Protein AF-A0A6L3XTX7-F1 (afdb_monomer_lite)

Foldseek 3Di:
DDPCWLVNADFAQAPGPQDWQKPPTPDGDPSPDDCPPVDDDDKDQSPTSVVVNVVCVVVVDIDIHGDWHDDVRMID

Secondary structure (DSSP, 8-state):
-----GGGS-SBGGG--SS-EE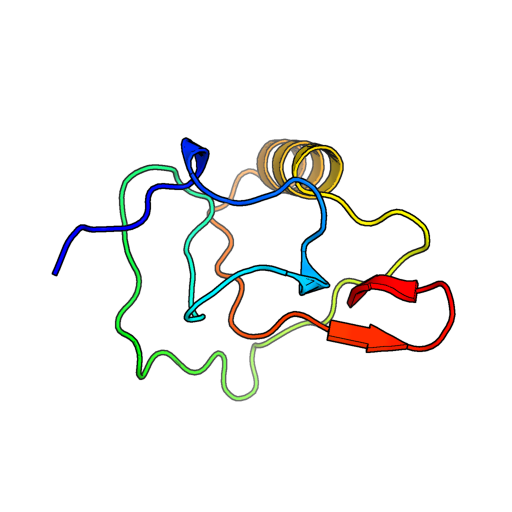SSSS-PPPTT---GGG-----BTT-BHHHHHHHHHHHTS--EE----EETTEE-

InterPro domains:
  IPR041449 Phosphoserine phosphatase, N-terminal [PF18429] (36-76)

Sequence (76 aa):
MPNITWCDLPTDVSLWPGLPLSLSGDEVMPLDYHAGRSGWLLYGRGLDKQRLTQYQTKLGAAMVIVAAWCVEDYQV

Radius of gyration: 11.99 Å; chains: 1; bounding box: 23×30×27 Å

pLDDT: mean 77.51, std 11.59, range [48.5, 92.25]

Organism: NCBI:txid158836

Structure (mmCIF, N/CA/C/O backbone):
data_AF-A0A6L3XTX7-F1
#
_entry.id   AF-A0A6L3XTX7-F1
#
loop_
_atom_site.group_PDB
_atom_site.id
_atom_site.type_symbol
_atom_site.label_atom_id
_atom_site.label_alt_id
_atom_site.label_comp_id
_atom_site.label_asym_id
_atom_site.label_entity_id
_atom_site.label_seq_id
_atom_site.pdbx_PDB_ins_code
_atom_site.Cartn_x
_atom_site.Cartn_y
_atom_site.Cartn_z
_atom_site.occupancy
_atom_site.B_iso_or_equiv
_atom_site.auth_seq_id
_atom_site.auth_comp_id
_atom_site.auth_asym_id
_atom_site.auth_atom_id
_atom_site.pdbx_PDB_model_num
ATOM 1 N N . MET A 1 1 ? 6.982 19.027 9.388 1.00 48.72 1 MET A N 1
ATOM 2 C CA . MET A 1 1 ? 7.039 18.373 8.062 1.00 48.72 1 MET A CA 1
ATOM 3 C C . MET A 1 1 ? 5.599 18.195 7.609 1.00 48.72 1 MET A C 1
ATOM 5 O O . MET A 1 1 ? 4.795 17.895 8.485 1.00 48.72 1 MET A O 1
ATOM 9 N N . PRO A 1 2 ? 5.221 18.475 6.350 1.00 48.50 2 PRO A N 1
ATOM 10 C CA . PRO A 1 2 ? 3.840 18.256 5.939 1.00 48.50 2 PRO A CA 1
ATOM 11 C C . PRO A 1 2 ? 3.555 16.752 6.003 1.00 48.50 2 PRO A C 1
ATOM 13 O O . PRO A 1 2 ? 4.343 15.965 5.481 1.00 48.50 2 PRO A O 1
ATOM 16 N N . ASN A 1 3 ? 2.480 16.360 6.689 1.00 58.69 3 ASN A N 1
ATOM 17 C CA . ASN A 1 3 ? 1.992 14.984 6.666 1.00 58.69 3 ASN A CA 1
ATOM 18 C C . ASN A 1 3 ? 1.505 14.695 5.244 1.00 58.69 3 ASN A C 1
ATOM 20 O O . ASN A 1 3 ? 0.535 15.305 4.802 1.00 58.69 3 ASN A O 1
ATOM 24 N N . ILE A 1 4 ? 2.197 13.808 4.529 1.00 62.28 4 ILE A N 1
ATOM 25 C CA . ILE A 1 4 ? 1.737 13.288 3.239 1.00 62.28 4 ILE A CA 1
ATOM 26 C C . ILE A 1 4 ? 0.504 12.437 3.534 1.00 62.28 4 ILE A C 1
ATOM 28 O O . ILE A 1 4 ? 0.584 11.463 4.282 1.00 62.28 4 ILE A O 1
ATOM 32 N N . THR A 1 5 ? -0.647 12.835 3.003 1.00 65.12 5 THR A N 1
ATOM 33 C CA . THR A 1 5 ? -1.893 12.087 3.173 1.00 65.12 5 THR A CA 1
ATOM 34 C C . THR A 1 5 ? -2.025 11.029 2.084 1.00 65.12 5 THR A C 1
ATOM 36 O O . THR A 1 5 ? -1.381 11.108 1.036 1.00 65.12 5 THR A O 1
ATOM 39 N N . TRP A 1 6 ? -2.907 10.046 2.290 1.00 67.00 6 TRP A N 1
ATOM 40 C CA . TRP A 1 6 ? -3.236 9.046 1.269 1.00 67.00 6 TRP A CA 1
ATOM 41 C C . TRP A 1 6 ? -3.536 9.682 -0.092 1.00 67.00 6 TRP A C 1
ATOM 43 O O . TRP A 1 6 ? -3.108 9.167 -1.120 1.00 67.00 6 TRP A O 1
ATOM 53 N N . CYS A 1 7 ? -4.237 10.818 -0.117 1.00 68.75 7 CYS A N 1
ATOM 54 C CA . CYS A 1 7 ? -4.608 11.538 -1.334 1.00 68.75 7 CYS A CA 1
ATOM 55 C C . CYS A 1 7 ? -3.402 12.045 -2.135 1.00 68.75 7 CYS A C 1
ATOM 57 O O . CYS A 1 7 ? -3.480 12.070 -3.362 1.00 68.75 7 CYS A O 1
ATOM 59 N N . ASP A 1 8 ? -2.290 12.351 -1.468 1.00 72.50 8 ASP A N 1
ATOM 60 C CA . ASP A 1 8 ? -1.089 12.927 -2.079 1.00 72.50 8 ASP A CA 1
ATOM 61 C C . ASP A 1 8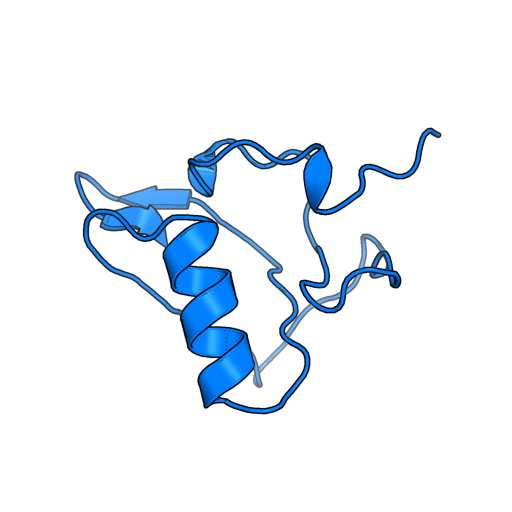 ? -0.193 11.871 -2.754 1.00 72.50 8 ASP A C 1
ATOM 63 O O . ASP A 1 8 ? 0.712 12.212 -3.516 1.00 72.50 8 ASP A O 1
ATOM 67 N N . LEU A 1 9 ? -0.440 10.580 -2.498 1.00 75.62 9 LEU A N 1
ATOM 68 C CA . LEU A 1 9 ? 0.367 9.490 -3.047 1.00 75.62 9 LEU A CA 1
ATOM 69 C C . LEU A 1 9 ? 0.041 9.218 -4.523 1.00 75.62 9 LEU A C 1
ATOM 71 O O . LEU A 1 9 ? -1.149 9.134 -4.875 1.00 75.62 9 LEU A O 1
ATOM 75 N N . PRO A 1 10 ? 1.066 9.000 -5.373 1.00 79.62 10 PRO A N 1
ATOM 76 C CA . PRO A 1 10 ? 0.866 8.655 -6.773 1.00 79.62 10 PRO A CA 1
ATOM 77 C C . PRO A 1 10 ? 0.174 7.294 -6.923 1.00 79.62 10 PRO A C 1
ATOM 79 O O . PRO A 1 10 ? 0.164 6.462 -6.017 1.00 79.62 10 PRO A O 1
ATOM 82 N N . THR A 1 11 ? -0.427 7.058 -8.089 1.00 81.12 11 THR A N 1
ATOM 83 C CA . THR A 1 11 ? -1.128 5.796 -8.383 1.00 81.12 11 THR A CA 1
ATOM 84 C C . THR A 1 11 ? -0.190 4.590 -8.354 1.00 81.12 11 THR A C 1
ATOM 86 O O . THR A 1 11 ? -0.582 3.521 -7.885 1.00 81.12 11 THR A O 1
ATOM 89 N N . ASP A 1 12 ? 1.036 4.782 -8.844 1.00 79.94 12 ASP A N 1
ATOM 90 C CA . ASP A 1 12 ? 2.096 3.780 -8.827 1.00 79.94 12 ASP A CA 1
ATOM 91 C C . ASP A 1 12 ? 2.724 3.700 -7.432 1.00 79.94 12 ASP A C 1
ATOM 93 O O . ASP A 1 12 ? 3.296 4.674 -6.934 1.00 79.94 12 ASP A O 1
ATOM 97 N N . VAL A 1 13 ? 2.610 2.522 -6.821 1.00 76.19 13 VAL A N 1
ATOM 98 C CA . VAL A 1 13 ? 3.097 2.221 -5.469 1.00 76.19 13 VAL A CA 1
ATOM 99 C C . VAL A 1 13 ? 4.616 2.312 -5.353 1.00 76.19 13 VAL A C 1
ATOM 101 O O . VAL A 1 13 ? 5.133 2.661 -4.296 1.00 76.19 13 VAL A O 1
ATOM 104 N N . SER A 1 14 ? 5.344 2.079 -6.447 1.00 74.38 14 SER A N 1
ATOM 105 C CA . SER A 1 14 ? 6.809 2.135 -6.462 1.00 74.38 14 SER A CA 1
ATOM 106 C C . SER A 1 14 ? 7.370 3.550 -6.329 1.00 74.38 14 SER A C 1
ATOM 108 O O . SER A 1 14 ? 8.546 3.729 -6.018 1.00 74.38 14 SER A O 1
ATOM 110 N N . LEU A 1 15 ? 6.527 4.563 -6.544 1.00 77.50 15 LEU A N 1
ATOM 111 C CA . LEU A 1 15 ? 6.897 5.974 -6.467 1.00 77.50 15 LEU A CA 1
ATOM 112 C C . LEU A 1 15 ? 6.572 6.599 -5.105 1.00 77.50 15 LEU A C 1
ATOM 114 O O . LEU A 1 15 ? 6.690 7.815 -4.951 1.00 77.50 15 LEU A O 1
ATOM 118 N N . TRP A 1 16 ? 6.114 5.812 -4.129 1.00 76.69 16 TRP A N 1
ATOM 119 C CA . TRP A 1 16 ? 5.658 6.347 -2.850 1.00 76.69 16 TRP A CA 1
ATOM 120 C C . TRP A 1 16 ? 6.839 6.830 -1.999 1.00 76.69 16 TRP A C 1
ATOM 122 O O . TRP A 1 16 ? 7.714 6.035 -1.647 1.00 76.69 16 TRP A O 1
ATOM 132 N N . PRO A 1 17 ? 6.886 8.126 -1.642 1.00 67.62 17 PRO A N 1
ATOM 133 C CA . PRO A 1 17 ? 7.945 8.642 -0.790 1.00 67.62 17 PRO A CA 1
ATOM 134 C C . PRO A 1 17 ? 7.695 8.252 0.674 1.00 67.62 17 PRO A C 1
ATOM 136 O O . PRO A 1 17 ? 6.577 8.372 1.164 1.00 67.62 17 PRO A O 1
ATOM 139 N N . GLY A 1 18 ? 8.754 7.861 1.392 1.00 66.44 18 GLY A N 1
ATOM 140 C CA . GLY A 1 18 ? 8.759 7.833 2.862 1.00 66.44 18 GLY A CA 1
ATOM 141 C C . GLY A 1 18 ? 7.777 6.849 3.505 1.00 66.44 18 GLY A C 1
ATOM 142 O O . GLY A 1 18 ? 6.863 7.260 4.213 1.00 66.44 18 GLY A O 1
ATOM 143 N N . LEU A 1 19 ? 7.999 5.553 3.284 1.00 68.31 19 LEU A N 1
ATOM 144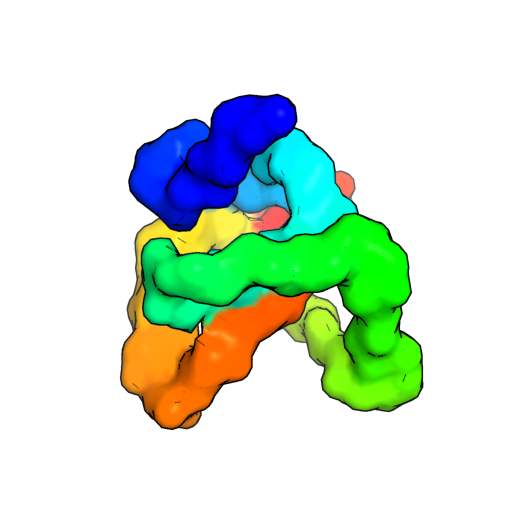 C CA . LEU A 1 19 ? 7.319 4.469 4.001 1.00 68.31 19 LEU A CA 1
ATOM 145 C C . LEU A 1 19 ? 7.843 4.355 5.447 1.00 68.31 19 LEU A C 1
ATOM 147 O O . LEU A 1 19 ? 9.001 4.714 5.685 1.00 68.31 19 LEU A O 1
ATOM 151 N N . PRO A 1 20 ? 7.024 3.880 6.409 1.00 71.06 20 PRO A N 1
ATOM 152 C CA . PRO A 1 20 ? 5.744 3.178 6.282 1.00 71.06 20 PRO A CA 1
ATOM 153 C C . PRO A 1 20 ? 4.501 4.094 6.269 1.00 71.06 20 PRO A C 1
ATOM 155 O O . PRO A 1 20 ? 4.468 5.142 6.906 1.00 71.06 20 PRO A O 1
ATOM 158 N N . LEU A 1 21 ? 3.442 3.667 5.572 1.00 73.31 21 LEU A N 1
ATOM 159 C CA . LEU A 1 21 ? 2.185 4.405 5.383 1.00 73.31 21 LEU A CA 1
ATOM 160 C C . LEU A 1 21 ? 0.966 3.547 5.750 1.00 73.31 21 LEU A C 1
ATOM 162 O O . LEU A 1 21 ? 0.856 2.400 5.314 1.00 73.31 21 LEU A O 1
ATOM 166 N N . SER A 1 22 ? 0.021 4.106 6.514 1.00 71.50 22 SER A N 1
ATOM 167 C CA . SER A 1 22 ? -1.284 3.469 6.740 1.00 71.50 22 SER A CA 1
ATOM 168 C C . SER A 1 22 ? -2.257 3.808 5.619 1.00 71.50 22 SER A C 1
ATOM 170 O O . SER A 1 22 ? -2.348 4.955 5.178 1.00 71.50 22 SER A O 1
ATOM 172 N N . LEU A 1 23 ? -3.053 2.825 5.209 1.00 69.94 23 LEU A N 1
ATOM 173 C CA . LEU A 1 23 ? -4.121 3.003 4.225 1.00 69.94 23 LEU A CA 1
ATOM 174 C C . LEU A 1 23 ? -5.471 3.367 4.876 1.00 69.94 23 LEU A C 1
ATOM 176 O O . LEU A 1 23 ? -6.478 3.502 4.188 1.00 69.94 23 LEU A O 1
ATOM 180 N N . SER A 1 24 ? -5.544 3.504 6.207 1.00 67.38 24 SER A N 1
ATOM 181 C CA . SER A 1 24 ? -6.793 3.805 6.934 1.00 67.38 24 SER A CA 1
ATOM 182 C C . SER A 1 24 ? -7.208 5.284 6.935 1.00 67.38 24 SER A C 1
ATOM 184 O O . SER A 1 24 ? -8.230 5.617 7.527 1.00 67.38 24 SER A O 1
ATOM 186 N N . GLY A 1 25 ? -6.478 6.161 6.242 1.00 57.00 25 GLY A N 1
ATOM 187 C CA . GLY A 1 25 ? -6.929 7.520 5.921 1.00 57.00 25 GLY A CA 1
ATOM 188 C C . GLY A 1 25 ? -6.465 8.632 6.864 1.00 57.00 25 GLY A C 1
ATOM 189 O O . GLY A 1 25 ? -6.298 9.738 6.372 1.00 57.00 25 GLY A O 1
ATOM 190 N N . ASP A 1 26 ? -6.167 8.359 8.139 1.00 56.00 26 ASP A N 1
ATOM 191 C CA . ASP A 1 26 ? -5.823 9.427 9.106 1.00 56.00 26 ASP A CA 1
ATOM 192 C C . ASP A 1 26 ? -4.598 9.148 9.997 1.00 56.00 26 ASP A C 1
ATOM 194 O O . ASP A 1 26 ? -4.093 10.058 10.655 1.00 56.00 26 ASP A O 1
ATOM 198 N N . GLU A 1 27 ? -4.067 7.922 10.014 1.00 54.06 27 GLU A N 1
ATOM 199 C CA . GLU A 1 27 ? -2.886 7.594 10.821 1.00 54.06 27 GLU A CA 1
ATOM 200 C C . GLU A 1 27 ? -1.624 7.511 9.963 1.00 54.06 27 GLU A C 1
ATOM 202 O O . GLU A 1 27 ? -1.400 6.551 9.230 1.00 54.06 27 GLU A O 1
ATOM 207 N N . VAL A 1 28 ? -0.744 8.501 10.092 1.00 56.66 28 VAL A N 1
ATOM 208 C CA . VAL A 1 28 ? 0.642 8.346 9.640 1.00 56.66 28 VAL A CA 1
ATOM 209 C C . VAL A 1 28 ? 1.335 7.404 10.626 1.00 56.66 28 VAL A C 1
ATOM 211 O O . VAL A 1 28 ? 1.396 7.698 11.820 1.00 56.66 28 VAL A O 1
ATOM 214 N N . MET A 1 29 ? 1.828 6.258 10.147 1.00 66.25 29 MET A N 1
ATOM 215 C CA . MET A 1 29 ? 2.602 5.349 10.993 1.00 66.25 29 MET A CA 1
ATOM 216 C C . MET A 1 29 ? 3.987 5.943 11.290 1.00 66.25 29 MET A C 1
ATOM 218 O O . MET A 1 29 ? 4.543 6.647 10.444 1.00 66.25 29 MET A O 1
ATOM 222 N N . PRO A 1 30 ? 4.562 5.672 12.476 1.00 63.91 30 PRO A N 1
ATOM 223 C CA . PRO A 1 30 ? 5.929 6.073 12.789 1.00 63.91 30 PRO A CA 1
ATOM 224 C C . PRO A 1 30 ? 6.909 5.555 11.731 1.00 63.91 30 PRO A C 1
ATOM 226 O O . PRO A 1 30 ? 6.793 4.410 11.296 1.00 63.91 30 PRO A O 1
ATOM 229 N N . LEU A 1 31 ? 7.891 6.376 11.339 1.00 61.94 31 LEU A N 1
ATOM 230 C CA . LEU A 1 31 ? 8.887 6.017 10.315 1.00 61.94 31 LEU A CA 1
ATOM 231 C C . LEU A 1 31 ? 9.715 4.766 10.664 1.00 61.94 31 LEU A C 1
ATOM 233 O O . LEU A 1 31 ? 10.296 4.142 9.781 1.00 61.94 31 LEU A O 1
ATOM 237 N N . ASP A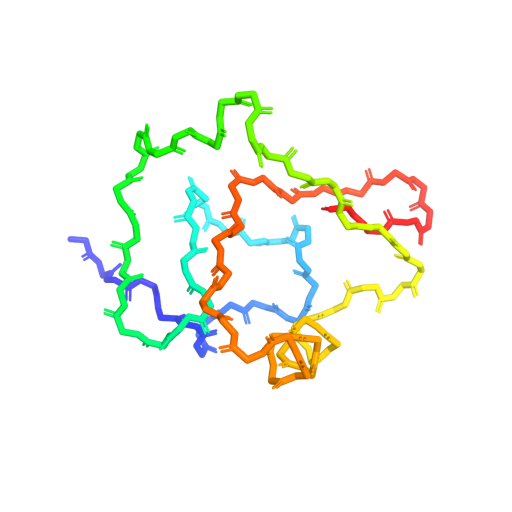 1 32 ? 9.763 4.393 11.939 1.00 66.00 32 ASP A N 1
ATOM 238 C CA . ASP A 1 32 ? 10.435 3.211 12.474 1.00 66.00 32 ASP A CA 1
ATOM 239 C C . ASP A 1 32 ? 9.508 1.988 12.624 1.00 66.00 32 ASP A C 1
ATOM 241 O O . ASP A 1 32 ? 9.913 0.969 13.190 1.00 66.00 32 ASP A O 1
ATOM 245 N N . TYR A 1 33 ? 8.270 2.039 12.116 1.00 69.94 33 TYR A N 1
ATOM 246 C CA . TYR A 1 33 ? 7.394 0.872 12.135 1.00 69.94 33 TYR A CA 1
ATOM 247 C C . TYR A 1 33 ? 7.930 -0.229 11.211 1.00 69.94 33 TYR A C 1
ATOM 249 O O . TYR A 1 33 ? 8.007 -0.092 9.988 1.00 69.94 33 TYR A O 1
ATOM 257 N N . HIS A 1 34 ? 8.226 -1.378 11.810 1.00 66.75 34 HIS A N 1
ATOM 258 C CA . HIS A 1 34 ? 8.624 -2.585 11.106 1.00 66.75 34 HIS A CA 1
ATOM 259 C C . HIS A 1 34 ? 7.570 -3.674 11.306 1.00 66.75 34 HIS A C 1
ATOM 261 O O . HIS A 1 34 ? 7.275 -4.066 12.433 1.00 66.75 34 HIS A O 1
ATOM 267 N N . ALA A 1 35 ? 7.070 -4.247 10.207 1.00 69.44 35 ALA A N 1
ATOM 268 C CA . ALA A 1 35 ? 6.125 -5.367 10.253 1.00 69.44 35 ALA A 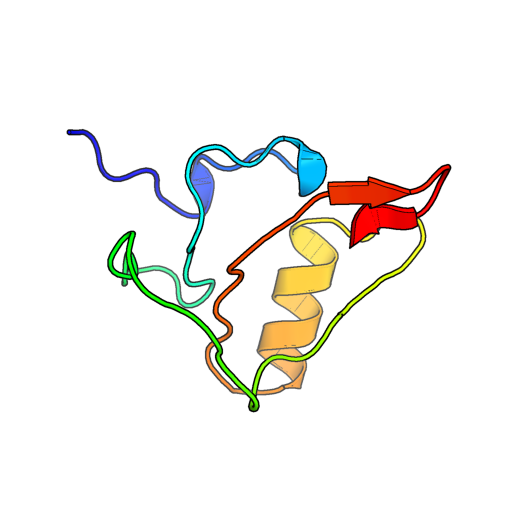CA 1
ATOM 269 C C . ALA A 1 35 ? 6.724 -6.656 10.867 1.00 69.44 35 ALA A C 1
ATOM 271 O O . ALA A 1 35 ? 5.997 -7.610 11.158 1.00 69.44 35 ALA A O 1
ATOM 272 N N . GLY A 1 36 ? 8.049 -6.702 11.071 1.00 71.12 36 GLY A N 1
ATOM 273 C CA . GLY A 1 36 ? 8.750 -7.806 11.724 1.00 71.12 36 GLY A CA 1
ATOM 274 C C . GLY A 1 36 ? 8.496 -9.154 11.041 1.00 71.12 36 GLY A C 1
ATOM 275 O O . GLY A 1 36 ? 8.564 -9.269 9.822 1.00 71.12 36 GLY A O 1
ATOM 276 N N . ARG A 1 37 ? 8.194 -10.190 11.836 1.00 70.75 37 ARG A N 1
ATOM 277 C CA . ARG A 1 37 ? 7.874 -11.549 11.346 1.00 70.75 37 ARG A CA 1
ATOM 278 C C . ARG A 1 37 ? 6.408 -11.742 10.940 1.00 70.75 37 ARG A C 1
ATOM 280 O O . ARG A 1 37 ? 6.062 -12.816 10.463 1.00 70.75 37 ARG A O 1
ATOM 287 N N . SER A 1 38 ? 5.558 -10.739 11.151 1.00 76.50 38 SER A N 1
ATOM 288 C CA . SER A 1 38 ? 4.128 -10.772 10.813 1.00 76.50 38 SER A CA 1
ATOM 289 C C . SER A 1 38 ? 3.796 -10.037 9.513 1.00 76.50 38 SER A C 1
ATOM 291 O O . SER A 1 38 ? 2.629 -9.959 9.135 1.00 76.50 38 SER A O 1
ATOM 293 N N . GLY A 1 39 ? 4.809 -9.487 8.837 1.00 79.12 39 GLY A N 1
ATOM 294 C CA . GLY A 1 39 ? 4.649 -8.862 7.531 1.00 79.12 39 GLY A CA 1
ATOM 295 C C . GLY A 1 39 ? 4.292 -9.877 6.450 1.00 79.12 39 GLY A C 1
ATOM 296 O O . GLY A 1 39 ? 4.721 -11.030 6.481 1.00 79.12 39 GLY A O 1
ATOM 297 N N . TRP A 1 40 ? 3.514 -9.423 5.479 1.00 84.19 40 TRP A N 1
ATOM 298 C CA . TRP A 1 40 ? 3.140 -10.176 4.290 1.00 84.19 40 TRP A CA 1
ATOM 299 C C . TRP A 1 40 ? 3.494 -9.360 3.048 1.00 84.19 40 TRP A C 1
ATOM 301 O O . TRP A 1 40 ? 3.554 -8.134 3.096 1.00 84.19 40 TRP A O 1
ATOM 311 N N . LEU A 1 41 ? 3.751 -10.059 1.944 1.00 87.81 41 LEU A N 1
ATOM 312 C CA . LEU A 1 41 ? 3.983 -9.456 0.635 1.00 87.81 41 LEU A CA 1
ATOM 313 C C . LEU A 1 41 ? 2.700 -9.552 -0.181 1.00 87.81 41 LEU A C 1
ATOM 315 O O . LEU A 1 41 ? 2.096 -10.624 -0.264 1.00 87.81 41 LEU A O 1
ATOM 319 N N . LEU A 1 42 ? 2.313 -8.449 -0.807 1.00 89.81 42 LEU A N 1
ATOM 320 C CA . LEU A 1 42 ? 1.279 -8.425 -1.828 1.00 89.81 42 LEU A CA 1
ATOM 321 C C . LEU A 1 42 ? 1.954 -8.017 -3.127 1.00 89.81 42 LEU A C 1
ATOM 323 O O . LEU A 1 42 ? 2.607 -6.991 -3.164 1.00 89.81 42 LEU A O 1
ATOM 327 N N . TYR A 1 43 ? 1.813 -8.812 -4.181 1.00 91.12 43 TYR A N 1
ATOM 328 C CA . TYR A 1 43 ? 2.433 -8.496 -5.460 1.00 91.12 43 TYR A CA 1
ATOM 329 C C . TYR A 1 43 ? 1.490 -8.800 -6.611 1.00 91.12 43 TYR A C 1
ATOM 331 O O . TYR A 1 43 ? 0.603 -9.654 -6.518 1.00 91.12 43 TYR A O 1
ATOM 339 N N . GLY A 1 44 ? 1.687 -8.104 -7.720 1.00 90.81 44 GLY A N 1
ATOM 340 C CA . GLY A 1 44 ? 0.917 -8.340 -8.927 1.00 90.81 44 GLY A CA 1
ATOM 341 C C . GLY A 1 44 ? 1.227 -7.333 -10.017 1.00 90.81 44 GLY A C 1
ATOM 342 O O . GLY A 1 44 ? 1.774 -6.262 -9.770 1.00 90.81 44 GLY A O 1
ATOM 343 N N . ARG A 1 45 ? 0.838 -7.684 -11.243 1.00 92.25 45 ARG A N 1
ATOM 344 C CA . ARG A 1 45 ? 0.939 -6.782 -12.391 1.00 92.25 45 ARG A CA 1
ATOM 345 C C . ARG A 1 45 ? -0.152 -5.722 -12.320 1.00 92.25 45 ARG A C 1
ATOM 347 O O . ARG A 1 45 ? -1.346 -6.048 -12.302 1.00 92.25 45 ARG A O 1
ATOM 354 N N . GLY A 1 46 ? 0.258 -4.461 -12.290 1.00 87.88 46 GLY A N 1
ATOM 355 C CA . GLY A 1 46 ? -0.622 -3.316 -12.092 1.00 87.88 46 GLY A CA 1
ATOM 356 C C . GLY A 1 46 ? -1.194 -3.255 -10.679 1.00 87.88 46 GLY A C 1
ATOM 357 O O . GLY A 1 46 ? -2.354 -2.883 -10.530 1.00 87.88 46 GLY A O 1
ATOM 358 N N . LEU A 1 47 ? -0.455 -3.700 -9.653 1.00 90.06 47 LEU A N 1
ATOM 359 C CA . LEU A 1 47 ? -0.842 -3.408 -8.271 1.00 90.06 47 LEU A CA 1
ATOM 360 C C . LEU A 1 47 ? -0.708 -1.895 -8.069 1.00 90.06 47 LEU A C 1
ATOM 362 O O . LEU A 1 47 ? 0.390 -1.350 -8.038 1.00 90.06 47 LEU A O 1
ATOM 366 N N . ASP A 1 48 ? -1.852 -1.229 -7.993 1.00 87.94 48 ASP A N 1
ATOM 367 C CA . ASP A 1 48 ? -1.957 0.215 -7.874 1.00 87.94 48 ASP A CA 1
ATOM 368 C C . ASP A 1 48 ? -2.744 0.600 -6.618 1.00 87.94 48 ASP A C 1
ATOM 370 O O . ASP A 1 48 ? -3.366 -0.227 -5.936 1.00 87.94 48 ASP A O 1
ATOM 374 N N . LYS A 1 49 ? -2.731 1.898 -6.325 1.00 84.75 49 LYS A N 1
ATOM 375 C CA . LYS A 1 49 ? -3.471 2.500 -5.215 1.00 84.75 49 LYS A CA 1
ATOM 376 C C . LYS A 1 49 ? -4.945 2.075 -5.167 1.00 84.75 49 LYS A C 1
ATOM 378 O O . LYS A 1 49 ? -5.462 1.790 -4.090 1.00 84.75 49 LYS A O 1
ATOM 383 N N . GLN A 1 50 ? -5.623 2.003 -6.314 1.00 87.44 50 GLN A N 1
ATOM 384 C CA . GLN A 1 50 ? -7.048 1.671 -6.381 1.00 87.44 50 GLN A CA 1
ATOM 385 C C . GLN A 1 50 ? -7.299 0.213 -5.986 1.00 87.44 50 GLN A C 1
ATOM 387 O O . GLN A 1 50 ? -8.219 -0.074 -5.216 1.00 87.44 50 GLN A O 1
ATOM 392 N N . ARG A 1 51 ? -6.476 -0.713 -6.480 1.00 90.31 51 ARG A N 1
ATOM 393 C CA . ARG A 1 51 ? -6.560 -2.134 -6.127 1.00 90.31 51 ARG A CA 1
ATOM 394 C C . ARG A 1 51 ? -6.226 -2.373 -4.661 1.00 90.31 51 ARG A C 1
ATOM 396 O O . ARG A 1 51 ? -6.900 -3.180 -4.025 1.00 90.31 51 ARG A O 1
ATOM 403 N N . LEU A 1 52 ? -5.254 -1.646 -4.109 1.00 88.81 52 LEU A N 1
ATOM 404 C CA . LEU A 1 52 ? -4.948 -1.682 -2.678 1.00 88.81 52 LEU A CA 1
ATOM 405 C C . LEU A 1 52 ? -6.138 -1.223 -1.831 1.00 88.81 52 LEU A C 1
ATOM 407 O O . LEU A 1 52 ? -6.513 -1.922 -0.892 1.00 88.81 52 LEU A O 1
ATOM 411 N N . THR A 1 53 ? -6.792 -0.116 -2.200 1.00 85.12 53 THR A N 1
ATOM 412 C CA . THR A 1 53 ? -8.009 0.349 -1.515 1.00 85.12 53 THR A CA 1
ATOM 413 C C . THR A 1 53 ? -9.126 -0.689 -1.583 1.00 85.12 53 THR A C 1
ATOM 415 O O . THR A 1 53 ? -9.734 -1.007 -0.565 1.00 85.12 53 THR A O 1
ATOM 418 N N . GLN A 1 54 ? -9.384 -1.264 -2.761 1.00 89.62 54 GLN A N 1
ATOM 419 C CA . GLN A 1 54 ? -10.408 -2.303 -2.920 1.00 89.62 54 GLN A CA 1
ATOM 420 C C . GLN A 1 54 ? -10.109 -3.537 -2.065 1.00 89.62 54 GLN A C 1
ATOM 422 O O . GLN A 1 54 ? -11.012 -4.094 -1.435 1.00 89.62 54 GLN A O 1
ATOM 427 N N . TYR A 1 55 ? -8.844 -3.960 -2.028 1.00 89.00 55 TYR A N 1
ATOM 428 C CA . TYR A 1 55 ? -8.413 -5.087 -1.214 1.00 89.00 55 TYR A CA 1
ATOM 429 C C . TYR A 1 55 ? -8.587 -4.800 0.280 1.00 89.00 55 TYR A C 1
ATOM 431 O O . TYR A 1 55 ? -9.166 -5.626 0.979 1.00 89.00 55 TYR A O 1
ATOM 439 N N . GLN A 1 56 ? -8.197 -3.615 0.752 1.00 87.38 56 GLN A N 1
ATOM 440 C CA . GLN A 1 56 ? -8.409 -3.183 2.135 1.00 87.38 56 GLN A CA 1
ATOM 441 C C . GLN A 1 56 ? -9.896 -3.174 2.512 1.00 87.38 56 GLN A C 1
ATOM 443 O O . GLN A 1 56 ? -10.270 -3.705 3.557 1.00 87.38 56 GLN A O 1
ATOM 448 N N . THR A 1 57 ? -10.763 -2.623 1.653 1.00 87.56 57 THR A N 1
ATOM 449 C CA . THR A 1 57 ? -12.218 -2.632 1.876 1.00 87.56 57 THR A CA 1
ATOM 450 C C . THR A 1 57 ? -12.751 -4.058 1.998 1.00 87.56 57 THR A C 1
ATOM 452 O O . THR A 1 57 ? -13.558 -4.335 2.881 1.00 87.56 57 THR A O 1
ATOM 455 N N . LYS A 1 58 ? -12.283 -4.981 1.150 1.00 91.31 58 LYS A N 1
ATOM 456 C CA . LYS A 1 58 ? -12.681 -6.394 1.200 1.00 91.31 58 LYS A CA 1
ATOM 457 C C . LYS A 1 58 ? -12.134 -7.119 2.433 1.00 91.31 58 LYS A C 1
ATOM 459 O O . LYS A 1 58 ? -12.816 -7.985 2.972 1.00 91.31 58 LYS A O 1
ATOM 464 N N . LEU A 1 59 ? -10.915 -6.787 2.852 1.00 89.19 59 LEU A N 1
ATOM 465 C CA . LEU A 1 59 ? -10.273 -7.336 4.044 1.00 89.19 59 LEU A CA 1
ATOM 466 C C . LEU A 1 59 ? -10.979 -6.872 5.327 1.00 89.19 59 LEU A C 1
ATOM 468 O O . LEU A 1 59 ? -10.991 -7.605 6.311 1.00 89.19 59 LEU A O 1
ATOM 472 N N . GLY A 1 60 ? -11.574 -5.673 5.316 1.00 86.38 60 GLY A N 1
ATOM 473 C CA . GLY A 1 60 ? -12.285 -5.103 6.463 1.00 86.38 60 GLY A CA 1
ATOM 474 C C . GLY A 1 60 ? -11.363 -4.693 7.615 1.00 86.38 60 GLY A C 1
ATOM 475 O O . GLY A 1 60 ? -11.824 -4.550 8.744 1.00 86.38 60 GLY A O 1
ATOM 476 N N . ALA A 1 61 ? -10.067 -4.520 7.345 1.00 82.44 61 ALA A N 1
ATOM 477 C CA . ALA A 1 61 ? -9.053 -4.168 8.333 1.00 82.44 61 ALA A CA 1
ATOM 478 C C . ALA A 1 61 ? -8.122 -3.072 7.801 1.00 82.44 61 ALA A C 1
ATOM 480 O O . ALA A 1 61 ? -7.938 -2.924 6.591 1.00 82.44 61 ALA A O 1
ATOM 481 N N . ALA A 1 62 ? -7.517 -2.310 8.714 1.00 81.06 62 ALA A N 1
ATOM 482 C CA . ALA A 1 62 ? -6.465 -1.367 8.361 1.00 81.06 62 ALA A CA 1
ATOM 483 C C . ALA A 1 62 ? -5.234 -2.117 7.832 1.00 81.06 62 ALA A C 1
ATOM 485 O O . ALA A 1 62 ? -4.851 -3.165 8.353 1.00 81.06 62 ALA A O 1
ATOM 486 N N . MET A 1 63 ? -4.616 -1.560 6.796 1.00 83.19 63 MET A N 1
ATOM 487 C CA . MET A 1 63 ? -3.378 -2.066 6.213 1.00 83.19 63 MET A CA 1
ATOM 488 C C . MET A 1 63 ? -2.285 -1.019 6.380 1.00 83.19 63 MET A C 1
ATOM 490 O O . MET A 1 63 ? -2.542 0.174 6.229 1.00 83.19 63 MET A O 1
ATOM 494 N N . VAL A 1 64 ? -1.067 -1.485 6.649 1.00 80.81 64 VAL A N 1
ATOM 495 C CA . VAL A 1 64 ? 0.136 -0.654 6.705 1.00 80.81 64 VAL A CA 1
ATOM 496 C C . VAL A 1 64 ? 1.101 -1.161 5.645 1.00 80.81 64 VAL A C 1
ATOM 498 O O . VAL A 1 64 ? 1.461 -2.338 5.643 1.00 80.81 64 VAL A O 1
ATOM 501 N N . ILE A 1 65 ? 1.511 -0.276 4.744 1.00 83.25 65 ILE A N 1
ATOM 502 C CA . ILE A 1 65 ? 2.521 -0.556 3.726 1.00 83.25 65 ILE A CA 1
ATOM 503 C C . ILE A 1 65 ? 3.855 -0.054 4.256 1.00 83.25 65 ILE A C 1
ATOM 505 O O . ILE A 1 65 ? 4.005 1.125 4.553 1.00 83.25 65 ILE A O 1
ATOM 509 N N . VAL A 1 66 ? 4.818 -0.961 4.399 1.00 81.56 66 VAL A N 1
ATOM 510 C CA . VAL A 1 66 ? 6.126 -0.666 5.011 1.00 81.56 66 VAL A CA 1
ATOM 511 C C . VAL A 1 66 ? 7.258 -0.526 4.001 1.00 81.56 66 VAL A C 1
ATOM 513 O O . VAL A 1 66 ? 8.281 0.079 4.296 1.00 81.56 66 VAL A O 1
ATOM 516 N N . ALA A 1 67 ? 7.074 -1.089 2.814 1.00 81.44 67 ALA A N 1
ATOM 517 C CA . ALA A 1 67 ? 7.993 -1.032 1.691 1.00 81.44 67 ALA A CA 1
ATOM 518 C C . ALA A 1 67 ? 7.172 -1.248 0.410 1.00 81.44 67 ALA A C 1
ATOM 520 O O . ALA A 1 67 ? 6.163 -1.950 0.457 1.00 81.44 67 ALA A O 1
ATOM 521 N N . ALA A 1 68 ? 7.588 -0.623 -0.689 1.00 86.62 68 ALA A N 1
ATOM 522 C CA . ALA A 1 68 ? 6.999 -0.809 -2.008 1.00 86.62 68 ALA A CA 1
ATOM 523 C C . ALA A 1 68 ? 8.107 -0.701 -3.059 1.00 86.62 68 ALA A C 1
ATOM 525 O O . ALA A 1 68 ? 8.976 0.171 -2.955 1.00 86.62 68 ALA A O 1
ATOM 526 N N . TRP A 1 69 ? 8.125 -1.606 -4.032 1.00 86.06 69 TRP A N 1
ATOM 527 C CA . TRP A 1 69 ? 9.126 -1.622 -5.101 1.00 86.06 69 TRP A CA 1
ATOM 528 C C . TRP A 1 69 ? 8.609 -2.341 -6.350 1.00 86.06 69 TRP A C 1
ATOM 530 O O . TRP A 1 69 ? 7.532 -2.930 -6.362 1.00 86.06 69 TRP A O 1
ATOM 540 N N . CYS A 1 70 ? 9.398 -2.297 -7.423 1.00 89.44 70 CYS A N 1
ATOM 541 C CA . CYS A 1 70 ? 9.111 -3.020 -8.659 1.00 89.44 70 CYS A CA 1
ATOM 542 C C . CYS A 1 70 ? 10.148 -4.115 -8.909 1.00 89.44 70 CYS A C 1
ATOM 544 O O . CYS A 1 70 ? 11.348 -3.908 -8.712 1.00 89.44 70 CYS A O 1
ATOM 546 N N . VAL A 1 71 ? 9.683 -5.261 -9.401 1.00 89.88 71 VAL A N 1
ATOM 547 C CA . VAL A 1 71 ? 10.510 -6.334 -9.962 1.00 89.88 71 VAL A CA 1
ATOM 548 C C . VAL A 1 71 ? 9.976 -6.630 -11.358 1.00 89.88 71 VAL A C 1
ATOM 550 O O . VAL A 1 71 ? 8.895 -7.193 -11.501 1.00 89.88 71 VAL A O 1
ATOM 553 N N . GLU A 1 72 ? 10.724 -6.229 -12.387 1.00 92.00 72 GLU A N 1
ATOM 554 C CA . GLU A 1 72 ? 10.270 -6.287 -13.784 1.00 92.00 72 GLU A CA 1
ATOM 555 C C . GLU A 1 72 ? 8.902 -5.599 -13.970 1.00 92.00 72 GLU A C 1
ATOM 557 O O . GLU A 1 72 ? 8.793 -4.393 -13.757 1.00 92.00 72 GLU A O 1
ATOM 562 N N . ASP A 1 73 ? 7.866 -6.347 -14.361 1.00 90.75 73 ASP A N 1
ATOM 563 C CA . ASP A 1 73 ? 6.502 -5.853 -14.558 1.00 90.75 73 ASP A CA 1
ATOM 564 C C . ASP A 1 73 ? 5.574 -6.073 -13.349 1.00 90.75 73 ASP A C 1
ATOM 566 O O . ASP A 1 73 ? 4.369 -5.817 -13.431 1.00 90.75 73 ASP A O 1
ATOM 570 N N . TYR A 1 74 ? 6.131 -6.514 -12.218 1.00 90.62 74 TYR A N 1
ATOM 571 C CA . TYR A 1 74 ? 5.420 -6.698 -10.957 1.00 90.62 74 TYR A CA 1
ATOM 572 C C . TYR A 1 74 ? 5.680 -5.543 -9.996 1.00 90.62 74 TYR A C 1
ATOM 574 O O . TYR A 1 74 ? 6.824 -5.167 -9.743 1.00 90.62 74 TYR A O 1
ATOM 582 N N . GLN A 1 75 ? 4.603 -5.048 -9.398 1.00 91.75 75 GLN A N 1
ATOM 583 C CA . GLN A 1 75 ? 4.643 -4.190 -8.221 1.00 91.75 75 GLN A CA 1
ATOM 584 C C . GLN A 1 75 ? 4.522 -5.067 -6.971 1.00 91.75 75 GLN A C 1
ATOM 586 O O . GLN A 1 75 ? 3.736 -6.023 -6.968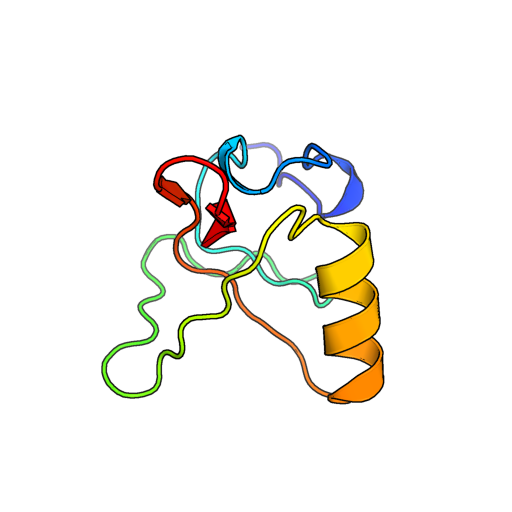 1.00 91.75 75 GLN A O 1
ATOM 591 N N . VAL A 1 76 ? 5.308 -4.741 -5.946 1.00 87.75 76 VAL A N 1
ATOM 592 C CA . VAL A 1 76 ? 5.380 -5.409 -4.637 1.00 87.75 76 VAL A CA 1
ATOM 593 C C . VAL A 1 76 ? 5.207 -4.377 -3.534 1.00 87.75 76 VAL A C 1
ATOM 595 O O . VAL A 1 76 ? 5.795 -3.281 -3.683 1.00 87.75 76 VAL A O 1
#